Protein AF-A0A382HCR3-F1 (afdb_monomer_lite)

Organism: NCBI:txid408172

Structure (mmCIF, N/CA/C/O backbone):
data_AF-A0A382HCR3-F1
#
_entry.id   AF-A0A382HCR3-F1
#
loop_
_atom_site.group_PDB
_atom_site.id
_atom_site.type_symbol
_atom_site.label_atom_id
_atom_site.label_alt_id
_atom_site.label_comp_id
_atom_site.label_asym_id
_atom_site.label_entity_id
_atom_site.label_seq_id
_atom_site.pdbx_PDB_ins_code
_atom_site.Cartn_x
_atom_site.Cartn_y
_atom_site.Cartn_z
_atom_site.occupancy
_atom_site.B_iso_or_equiv
_atom_site.auth_seq_id
_atom_site.auth_comp_id
_atom_site.auth_asym_id
_atom_site.auth_atom_id
_atom_site.pdbx_PDB_model_num
ATOM 1 N N . VAL A 1 1 ? 7.858 -4.332 -11.105 1.00 87.19 1 VAL A N 1
ATOM 2 C CA . VAL A 1 1 ? 7.320 -5.087 -9.942 1.00 87.19 1 VAL A CA 1
ATOM 3 C C . VAL A 1 1 ? 7.210 -4.123 -8.777 1.00 87.19 1 VAL A C 1
ATOM 5 O O . VAL A 1 1 ? 8.143 -3.354 -8.584 1.00 87.19 1 VAL A O 1
ATOM 8 N N . SER A 1 2 ? 6.103 -4.139 -8.039 1.00 93.94 2 SER A N 1
ATOM 9 C CA . SER A 1 2 ? 5.877 -3.238 -6.903 1.00 93.94 2 SER A CA 1
ATOM 10 C C . SER A 1 2 ? 5.795 -4.036 -5.607 1.00 93.94 2 SER A C 1
ATOM 12 O O . SER A 1 2 ? 5.172 -5.096 -5.575 1.00 93.94 2 SER A O 1
ATOM 14 N N . ILE A 1 3 ? 6.448 -3.552 -4.552 1.00 96.06 3 ILE A N 1
ATOM 15 C CA . ILE A 1 3 ? 6.546 -4.229 -3.257 1.00 96.06 3 ILE A CA 1
ATOM 16 C C . ILE A 1 3 ? 6.016 -3.295 -2.172 1.00 96.06 3 ILE A C 1
ATOM 18 O O . ILE A 1 3 ? 6.577 -2.227 -1.927 1.00 96.06 3 ILE A O 1
ATOM 22 N N . PHE A 1 4 ? 4.957 -3.735 -1.496 1.00 96.44 4 PHE A N 1
ATOM 23 C CA . PHE A 1 4 ? 4.322 -3.020 -0.393 1.00 96.44 4 PHE A CA 1
ATOM 24 C C . PHE A 1 4 ? 4.757 -3.640 0.936 1.00 96.44 4 PHE A C 1
ATOM 26 O O . PHE A 1 4 ? 4.602 -4.842 1.155 1.00 96.44 4 PHE A O 1
ATOM 33 N N . LYS A 1 5 ? 5.317 -2.815 1.823 1.00 96.69 5 LYS A N 1
ATOM 34 C CA . LYS A 1 5 ? 5.739 -3.180 3.181 1.00 96.69 5 LYS A CA 1
ATOM 35 C C . LYS A 1 5 ? 5.016 -2.274 4.181 1.00 96.69 5 LYS A C 1
ATOM 37 O O . LYS A 1 5 ? 5.622 -1.319 4.677 1.00 96.69 5 LYS A O 1
ATOM 42 N N . PRO A 1 6 ? 3.718 -2.523 4.429 1.00 94.94 6 PRO A N 1
ATOM 43 C CA . PRO A 1 6 ? 2.960 -1.746 5.398 1.00 94.94 6 PRO A CA 1
ATOM 44 C C . PRO A 1 6 ? 3.462 -2.014 6.820 1.00 94.94 6 PRO A C 1
ATOM 46 O O . PRO A 1 6 ? 4.101 -3.034 7.092 1.00 94.94 6 PRO A O 1
ATOM 49 N N 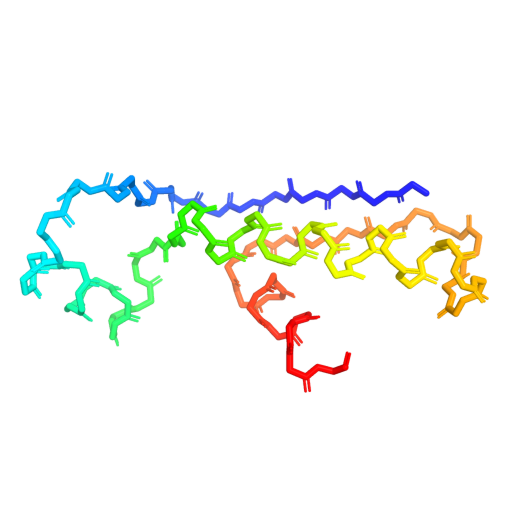. GLY A 1 7 ? 3.142 -1.099 7.733 1.00 92.06 7 GLY A N 1
ATOM 50 C CA . GLY A 1 7 ? 3.234 -1.361 9.163 1.00 92.06 7 GLY A CA 1
ATOM 51 C C . GLY A 1 7 ? 2.098 -2.272 9.640 1.00 92.06 7 GLY A C 1
ATOM 52 O O . GLY A 1 7 ? 1.604 -3.136 8.917 1.00 92.06 7 GLY A O 1
ATOM 53 N N . MET A 1 8 ? 1.658 -2.066 10.881 1.00 91.19 8 MET A N 1
ATOM 54 C CA . MET A 1 8 ? 0.519 -2.795 11.443 1.00 91.19 8 MET A CA 1
ATOM 55 C C . MET A 1 8 ? -0.732 -2.629 10.570 1.00 91.19 8 MET A C 1
ATOM 57 O O . MET A 1 8 ? -1.073 -1.509 10.202 1.00 91.19 8 MET A O 1
ATOM 61 N N . LEU A 1 9 ? -1.432 -3.724 10.267 1.00 89.69 9 LEU A N 1
ATOM 62 C CA . LEU A 1 9 ? -2.672 -3.681 9.493 1.00 89.69 9 LEU A CA 1
ATOM 63 C C . LEU A 1 9 ? -3.904 -3.661 10.395 1.00 89.69 9 LEU A C 1
ATOM 65 O O . LEU A 1 9 ? -3.999 -4.429 11.352 1.00 89.69 9 LEU A O 1
ATOM 69 N N . ILE A 1 10 ? -4.870 -2.815 10.041 1.00 86.56 10 ILE A N 1
ATOM 70 C CA . ILE A 1 10 ? -6.159 -2.692 10.722 1.00 86.56 10 ILE A CA 1
ATOM 71 C C . ILE A 1 10 ? -7.207 -3.387 9.859 1.00 86.56 10 ILE A C 1
ATOM 73 O O . ILE A 1 10 ? -7.481 -2.979 8.729 1.00 86.56 10 ILE A O 1
ATOM 77 N N . ARG A 1 11 ? -7.776 -4.473 10.383 1.00 81.44 11 ARG A N 1
ATOM 78 C CA . ARG A 1 11 ? -8.834 -5.226 9.708 1.00 81.44 11 ARG A CA 1
ATOM 79 C C . ARG A 1 11 ? -10.167 -4.509 9.880 1.00 81.44 11 ARG A C 1
ATOM 81 O O . ARG A 1 11 ? -10.591 -4.314 11.011 1.00 81.44 11 ARG A O 1
ATOM 88 N N . LEU A 1 12 ? -10.864 -4.275 8.772 1.00 71.56 12 LEU A N 1
ATOM 89 C CA . LEU A 1 12 ? -12.245 -3.803 8.797 1.00 71.56 12 LEU A CA 1
ATOM 90 C C . LEU A 1 12 ? -13.167 -4.846 9.440 1.00 71.56 12 LEU A C 1
ATOM 92 O O . LEU A 1 12 ? -13.240 -5.994 8.978 1.00 71.56 12 LEU A O 1
ATOM 96 N N . ARG A 1 13 ? -13.905 -4.457 10.483 1.00 67.00 13 ARG A N 1
ATOM 97 C CA . ARG A 1 13 ? -15.004 -5.263 11.039 1.00 67.00 13 ARG A CA 1
ATOM 98 C C . ARG A 1 13 ? -16.347 -4.590 10.767 1.00 67.00 13 ARG A C 1
ATOM 100 O O . ARG A 1 13 ? -16.848 -3.890 11.625 1.00 67.00 13 ARG A O 1
ATOM 107 N N . GLY A 1 14 ? -16.986 -4.883 9.633 1.00 70.75 14 GLY A N 1
ATOM 108 C CA . GLY A 1 14 ? -18.406 -4.575 9.383 1.00 70.75 14 GLY A CA 1
ATOM 109 C C . GLY A 1 14 ? -18.832 -3.127 9.685 1.00 70.75 14 GLY A C 1
ATOM 110 O O . GLY A 1 14 ? -18.748 -2.270 8.814 1.00 70.75 14 GLY A O 1
ATOM 111 N N . LYS A 1 15 ? -19.331 -2.859 10.901 1.00 58.84 15 LYS A N 1
ATOM 112 C CA . LYS A 1 15 ? -19.584 -1.491 11.374 1.00 58.84 15 LYS A CA 1
ATOM 113 C C . LYS A 1 15 ? -18.253 -0.821 11.711 1.00 58.84 15 LYS A C 1
ATOM 115 O O . LYS A 1 15 ? -17.626 -1.225 12.686 1.00 58.84 15 LYS A O 1
ATOM 120 N N . GLN A 1 16 ? -17.900 0.226 10.964 1.00 58.62 16 GLN A N 1
ATOM 121 C CA . GLN A 1 16 ? -16.856 1.180 11.345 1.00 58.62 16 GLN A CA 1
ATOM 122 C C . GLN A 1 16 ? -17.014 1.529 12.825 1.00 58.62 16 GLN A C 1
ATOM 124 O O . GLN A 1 16 ? -18.023 2.101 13.245 1.00 58.62 16 GLN A O 1
ATOM 129 N N . THR A 1 17 ? -16.065 1.075 13.638 1.00 60.28 17 THR A N 1
ATOM 130 C CA . THR A 1 17 ? -16.051 1.409 15.061 1.00 60.28 17 THR A CA 1
ATOM 131 C C . THR A 1 17 ? -15.202 2.652 15.228 1.00 60.28 17 THR A C 1
ATOM 133 O O . THR A 1 17 ? -14.170 2.782 14.586 1.00 60.28 17 THR A O 1
ATOM 136 N N . TRP A 1 18 ? -15.600 3.543 16.130 1.00 53.88 18 TRP A N 1
ATOM 137 C CA . TRP A 1 18 ? -14.880 4.780 16.460 1.00 53.88 18 TRP A CA 1
ATOM 138 C C . TRP A 1 18 ? -13.371 4.576 16.756 1.00 53.88 18 TRP A C 1
ATOM 140 O O . TRP A 1 18 ? -12.570 5.496 16.612 1.00 53.88 18 TRP A O 1
ATOM 150 N N . PHE A 1 19 ? -12.958 3.353 17.109 1.00 55.62 19 PHE A N 1
ATOM 151 C CA . PHE A 1 19 ? -11.554 2.955 17.237 1.00 55.62 19 PHE A CA 1
ATOM 152 C C . PHE A 1 19 ? -10.769 2.957 15.915 1.00 55.62 19 PHE A C 1
ATOM 154 O O . PHE A 1 19 ? -9.589 3.301 15.940 1.00 55.62 19 PHE A O 1
ATOM 161 N N . GLU A 1 20 ? -11.386 2.589 14.787 1.00 57.22 20 GLU A N 1
ATOM 162 C CA . GLU A 1 20 ? -10.762 2.633 13.454 1.00 57.22 20 GLU A CA 1
ATOM 163 C C . GLU A 1 20 ? -10.450 4.089 13.062 1.00 57.22 20 GLU A C 1
ATOM 165 O O . GLU A 1 20 ? -9.327 4.374 12.649 1.00 57.22 20 GLU A O 1
ATOM 170 N N . ASP A 1 21 ? -11.369 5.024 13.333 1.00 58.28 21 ASP A N 1
ATOM 171 C CA . ASP A 1 21 ? -11.157 6.461 13.095 1.00 58.28 21 ASP A CA 1
ATOM 172 C C . ASP A 1 21 ? -10.043 7.037 13.991 1.00 58.28 21 ASP A C 1
ATOM 174 O O . ASP A 1 21 ? -9.197 7.814 13.541 1.00 58.28 21 ASP A O 1
ATOM 178 N N . PHE A 1 22 ? -9.993 6.638 15.269 1.00 55.06 22 PHE A N 1
ATOM 179 C CA . PHE A 1 22 ? -9.007 7.162 16.225 1.00 55.06 22 PHE A CA 1
ATOM 180 C C . PHE A 1 22 ? -7.586 6.619 15.991 1.00 55.06 22 PHE A C 1
ATOM 182 O O . PHE A 1 22 ? -6.597 7.306 16.260 1.00 55.06 22 PHE A O 1
ATOM 189 N N . SER A 1 23 ? -7.467 5.389 15.485 1.00 56.06 23 SER A N 1
ATOM 190 C CA . SER A 1 23 ? -6.186 4.776 15.121 1.00 56.06 23 SER A CA 1
ATOM 191 C C . SER A 1 23 ? -5.618 5.365 13.824 1.00 56.06 23 SER A C 1
ATOM 193 O O . SER A 1 23 ? -4.409 5.621 13.771 1.00 56.06 23 SER A O 1
ATOM 195 N N . GLU A 1 24 ? -6.465 5.691 12.836 1.00 54.59 24 GLU A N 1
ATOM 196 C CA . GLU A 1 24 ? -6.037 6.438 11.644 1.00 54.59 24 GLU A CA 1
ATOM 197 C C . GLU A 1 24 ? -5.548 7.850 11.995 1.00 54.59 24 GLU A C 1
ATOM 199 O O . GLU A 1 24 ? -4.485 8.255 11.519 1.00 54.59 24 GLU A O 1
ATOM 204 N N . LEU A 1 25 ? -6.250 8.553 12.893 1.00 54.88 25 LEU A N 1
ATOM 205 C CA . LEU A 1 25 ? -5.892 9.898 13.373 1.00 54.88 25 LEU A CA 1
ATOM 206 C C . LEU A 1 25 ? -4.546 9.962 14.115 1.00 54.88 25 LEU A C 1
ATOM 208 O O . LEU A 1 25 ? -3.903 11.010 14.134 1.00 54.88 25 LEU A O 1
ATOM 212 N N . LYS A 1 26 ? -4.100 8.859 14.729 1.00 57.12 26 LYS A N 1
ATOM 213 C CA . LYS A 1 26 ? -2.810 8.778 15.439 1.00 57.12 26 LYS A CA 1
ATOM 214 C C . LYS A 1 26 ? -1.660 8.226 14.588 1.00 57.12 26 LYS A C 1
ATOM 21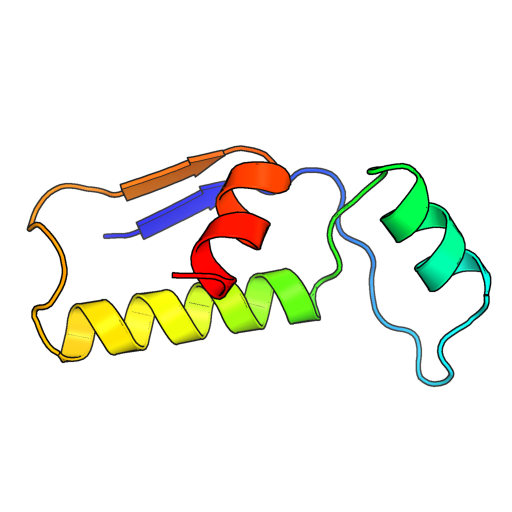6 O O . LYS A 1 26 ? -0.549 8.114 15.100 1.00 57.12 26 LYS A O 1
ATOM 221 N N . GLY A 1 27 ? -1.909 7.846 13.331 1.00 60.44 27 GLY A N 1
ATOM 222 C CA . GLY A 1 27 ? -0.911 7.197 12.468 1.00 60.44 27 GLY A CA 1
ATOM 223 C C . GLY A 1 27 ? -0.569 5.754 12.872 1.00 60.44 27 GLY A C 1
ATOM 224 O O . GLY A 1 27 ? 0.343 5.147 12.307 1.00 60.44 27 GLY A O 1
ATOM 225 N N . PHE A 1 28 ? -1.298 5.177 13.834 1.00 70.56 28 PHE A N 1
ATOM 226 C CA . PHE A 1 28 ? -1.069 3.813 14.297 1.00 70.56 28 PHE A CA 1
ATOM 227 C C . PHE A 1 28 ? -1.817 2.831 13.404 1.00 70.56 28 PHE A C 1
ATOM 229 O O . PHE A 1 28 ? -3.005 2.589 13.585 1.00 70.56 28 PHE A O 1
ATOM 236 N N . GLY A 1 29 ? -1.082 2.241 12.465 1.00 84.00 29 GLY A N 1
ATOM 237 C CA . GLY A 1 29 ? -1.578 1.206 11.563 1.00 84.00 29 GLY A CA 1
ATOM 238 C C . GLY A 1 29 ? -2.142 1.731 10.239 1.00 84.00 29 GLY A C 1
ATOM 239 O O . GLY A 1 29 ? -2.332 2.930 10.036 1.00 84.00 29 GLY A O 1
ATOM 240 N N . LEU A 1 30 ? -2.342 0.808 9.301 1.00 88.75 30 LEU A N 1
ATOM 241 C CA . LEU A 1 30 ? -2.879 1.044 7.965 1.00 88.75 30 LEU A CA 1
ATOM 242 C C . LEU A 1 30 ? -4.096 0.147 7.766 1.00 88.75 30 LEU A C 1
ATOM 244 O O . LEU A 1 30 ? -4.011 -1.068 7.958 1.00 88.75 30 LEU A O 1
ATOM 248 N N . ARG A 1 31 ? -5.229 0.720 7.364 1.00 88.50 31 ARG A N 1
ATOM 249 C CA . ARG A 1 31 ? -6.397 -0.096 7.050 1.00 88.50 31 ARG A CA 1
ATOM 250 C C . ARG A 1 31 ? -6.142 -0.982 5.836 1.00 88.50 31 ARG A C 1
ATOM 252 O O . ARG A 1 31 ? -5.507 -0.578 4.861 1.00 88.50 31 ARG A O 1
ATOM 259 N N . VAL A 1 32 ? -6.649 -2.210 5.909 1.00 90.00 32 VAL A N 1
ATOM 260 C CA . VAL A 1 32 ? -6.466 -3.213 4.850 1.00 90.00 32 VAL A CA 1
ATOM 261 C C . VAL A 1 32 ? -7.084 -2.795 3.516 1.00 90.00 32 VAL A C 1
ATOM 263 O O . VAL A 1 32 ? -6.545 -3.142 2.470 1.00 90.00 32 VAL A O 1
ATOM 266 N N .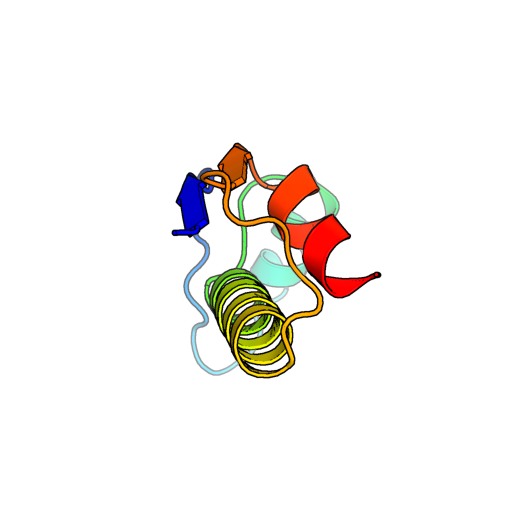 ASP A 1 33 ? -8.175 -2.034 3.532 1.00 89.88 33 ASP A N 1
ATOM 267 C CA . ASP A 1 33 ? -8.797 -1.501 2.322 1.00 89.88 33 ASP A CA 1
ATOM 268 C C . ASP A 1 33 ? -8.003 -0.340 1.723 1.00 89.88 33 ASP A C 1
ATOM 270 O O . ASP A 1 33 ? -7.830 -0.311 0.512 1.00 89.88 33 ASP A O 1
ATOM 274 N N . THR A 1 34 ? -7.423 0.544 2.540 1.00 91.69 34 THR A N 1
ATOM 275 C CA . THR A 1 34 ? -6.486 1.572 2.055 1.00 91.69 34 THR A CA 1
ATOM 276 C C . THR A 1 34 ? -5.281 0.936 1.360 1.00 91.69 34 THR A C 1
ATOM 278 O O . THR A 1 34 ? -4.907 1.351 0.264 1.00 91.69 34 THR A O 1
ATOM 281 N N . LEU A 1 35 ? -4.702 -0.119 1.948 1.00 94.44 35 LEU A N 1
ATOM 282 C CA . LEU A 1 35 ? -3.637 -0.889 1.300 1.00 94.44 35 LEU A CA 1
ATOM 283 C C . LEU A 1 35 ? -4.107 -1.515 -0.021 1.00 94.44 35 LEU A C 1
ATOM 285 O O . LEU A 1 35 ? -3.404 -1.415 -1.023 1.00 94.44 35 LEU A O 1
ATOM 289 N N . ALA A 1 36 ? -5.282 -2.151 -0.032 1.00 95.00 36 ALA A N 1
ATOM 290 C CA . ALA A 1 36 ? -5.825 -2.780 -1.234 1.00 95.00 36 ALA A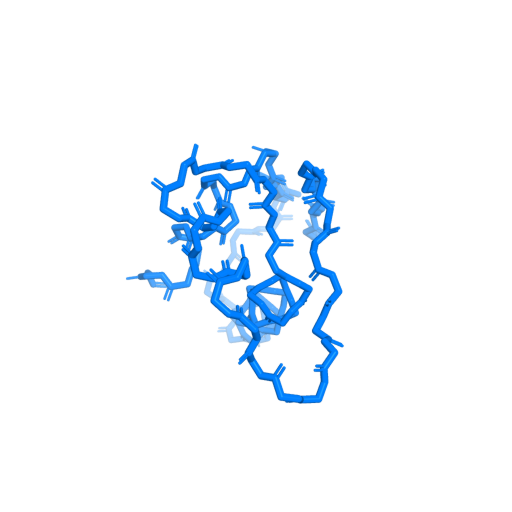 CA 1
ATOM 291 C C . ALA A 1 36 ? -6.049 -1.758 -2.358 1.00 95.00 36 ALA A C 1
ATOM 293 O O . ALA A 1 36 ? -5.630 -2.001 -3.488 1.00 95.00 36 ALA A O 1
ATOM 294 N N . SER A 1 37 ? -6.627 -0.598 -2.042 1.00 95.12 37 SER A N 1
ATOM 295 C CA . SER A 1 37 ? -6.809 0.504 -2.988 1.00 95.12 37 SER A CA 1
ATOM 296 C C . SER A 1 37 ? -5.475 0.972 -3.567 1.00 95.12 37 SER A C 1
ATOM 298 O O . SER A 1 37 ? -5.367 1.126 -4.779 1.00 95.12 37 SER A O 1
ATOM 300 N N . ALA A 1 38 ? -4.437 1.130 -2.735 1.00 95.62 38 ALA A N 1
ATOM 301 C CA . ALA A 1 38 ? -3.111 1.541 -3.200 1.00 95.62 38 ALA A CA 1
ATOM 302 C C . ALA A 1 38 ? -2.491 0.504 -4.153 1.00 95.62 38 ALA A C 1
ATOM 304 O O . ALA A 1 38 ? -1.924 0.856 -5.186 1.00 95.62 38 ALA A O 1
ATOM 305 N N . MET A 1 39 ? -2.642 -0.787 -3.843 1.00 96.00 39 MET A N 1
ATOM 306 C CA . MET A 1 39 ? -2.161 -1.877 -4.697 1.00 96.00 39 MET A CA 1
ATOM 307 C C . MET A 1 39 ? -2.903 -1.943 -6.039 1.00 96.00 39 MET A C 1
ATOM 309 O O . MET A 1 39 ? -2.272 -2.180 -7.069 1.00 96.00 39 MET A O 1
ATOM 313 N N . ILE A 1 40 ? -4.224 -1.737 -6.036 1.00 96.00 40 ILE A N 1
ATOM 314 C CA . ILE A 1 40 ? -5.043 -1.704 -7.256 1.00 96.00 40 ILE A CA 1
ATOM 315 C C . ILE A 1 40 ? -4.643 -0.508 -8.120 1.00 96.00 40 ILE A C 1
ATOM 317 O O . ILE A 1 40 ? -4.317 -0.694 -9.291 1.00 96.00 40 ILE A O 1
ATOM 321 N N . HIS A 1 41 ? -4.589 0.685 -7.526 1.00 94.38 41 HIS A N 1
ATOM 322 C CA . HIS A 1 41 ? -4.192 1.911 -8.212 1.00 94.38 41 HIS A CA 1
ATOM 323 C C . HIS A 1 41 ? -2.807 1.770 -8.866 1.00 94.38 41 HIS A C 1
ATOM 325 O O . HIS A 1 41 ? -2.602 2.109 -10.033 1.00 94.38 41 HIS A O 1
ATOM 331 N N . ASP A 1 42 ? -1.855 1.174 -8.147 1.00 94.12 42 ASP A N 1
ATOM 332 C CA . ASP A 1 42 ? -0.527 0.903 -8.678 1.00 94.12 42 ASP A CA 1
ATOM 333 C C . ASP A 1 42 ? -0.540 -0.058 -9.879 1.00 94.12 42 ASP A C 1
ATOM 335 O O . ASP A 1 42 ? 0.127 0.188 -10.889 1.00 94.12 42 ASP A O 1
ATOM 339 N N . ALA A 1 43 ? -1.323 -1.137 -9.793 1.00 93.50 43 ALA A N 1
ATOM 340 C CA . ALA A 1 43 ? -1.467 -2.110 -10.870 1.00 93.50 43 ALA A CA 1
ATOM 341 C C . ALA A 1 43 ? -2.105 -1.493 -12.125 1.00 93.50 43 ALA A C 1
ATOM 343 O O . ALA A 1 43 ? -1.680 -1.790 -13.246 1.00 93.50 43 ALA A O 1
ATOM 344 N N . GLU A 1 44 ? -3.081 -0.601 -11.954 1.00 94.56 44 GLU A N 1
ATOM 345 C CA . GLU A 1 44 ? -3.698 0.149 -13.050 1.00 94.56 44 GLU A CA 1
ATOM 346 C C . GLU A 1 44 ? -2.682 1.061 -13.745 1.00 94.56 44 GLU A C 1
ATOM 348 O O . GLU A 1 44 ? -2.565 1.033 -14.973 1.00 94.56 44 GLU A O 1
ATOM 353 N N . ARG A 1 45 ? -1.862 1.793 -12.982 1.00 92.19 45 ARG A N 1
ATOM 354 C CA . ARG A 1 45 ? -0.795 2.636 -13.546 1.00 92.19 45 ARG A CA 1
ATOM 355 C C . ARG A 1 45 ? 0.255 1.827 -14.306 1.00 92.19 45 ARG A C 1
ATOM 357 O O . ARG A 1 45 ? 0.703 2.258 -15.370 1.00 92.19 45 ARG A O 1
ATOM 364 N N . VAL A 1 46 ? 0.624 0.646 -13.800 1.00 90.81 46 VAL A N 1
ATOM 365 C CA . VAL A 1 46 ? 1.524 -0.285 -14.506 1.00 90.81 46 VAL A CA 1
ATOM 366 C C . VAL A 1 46 ? 0.900 -0.747 -15.821 1.00 90.81 46 VAL A C 1
ATOM 368 O O . VAL A 1 46 ? 1.575 -0.737 -16.849 1.00 90.81 46 VAL A O 1
ATOM 371 N N . LYS A 1 47 ? -0.390 -1.104 -15.815 1.00 91.31 47 LYS A N 1
ATOM 372 C CA . LYS A 1 47 ? -1.121 -1.505 -17.026 1.00 91.31 47 LYS A CA 1
ATOM 373 C C . LYS A 1 47 ? -1.153 -0.390 -18.077 1.00 91.31 47 LYS A C 1
ATOM 375 O O . LYS A 1 47 ? -1.069 -0.685 -19.265 1.00 91.31 47 LYS A O 1
ATOM 380 N N . LEU A 1 48 ? -1.243 0.869 -17.650 1.00 92.62 48 LEU A N 1
ATOM 381 C CA . LEU A 1 48 ? -1.228 2.046 -18.525 1.00 92.62 48 LEU A CA 1
ATOM 382 C C . LEU A 1 48 ? 0.182 2.460 -18.989 1.00 92.62 48 LEU A C 1
ATOM 384 O O . LEU A 1 48 ? 0.313 3.407 -19.759 1.00 92.62 48 LEU A O 1
ATOM 388 N N . GLY A 1 49 ? 1.242 1.784 -18.532 1.00 90.12 49 GLY A N 1
ATOM 389 C CA . GLY A 1 49 ? 2.621 2.137 -18.879 1.00 90.12 49 GLY A CA 1
ATOM 390 C C . GLY A 1 49 ? 3.103 3.452 -18.255 1.00 90.12 49 GLY A C 1
ATOM 391 O O . GLY A 1 49 ? 4.120 3.991 -18.679 1.00 90.12 49 GLY A O 1
ATOM 392 N N . LEU A 1 50 ? 2.407 3.960 -17.232 1.00 85.81 50 LEU A N 1
ATOM 393 C CA . LEU A 1 50 ? 2.698 5.231 -16.548 1.00 85.81 50 LEU A CA 1
ATOM 394 C C . LEU A 1 50 ? 3.757 5.090 -15.443 1.00 85.81 50 LEU A C 1
ATOM 396 O O . LEU A 1 50 ? 3.837 5.907 -14.523 1.00 85.81 50 LEU A O 1
ATOM 400 N N . VAL A 1 51 ? 4.512 3.996 -15.477 1.00 83.69 51 VAL A N 1
ATOM 401 C CA . VAL A 1 51 ? 5.376 3.547 -14.393 1.00 83.69 51 VAL A CA 1
ATOM 402 C C . VAL A 1 51 ? 6.721 3.105 -14.955 1.00 83.69 51 VAL A C 1
ATOM 404 O O . VAL A 1 51 ? 6.790 2.412 -15.969 1.00 83.69 51 VAL A O 1
ATOM 407 N N . GLU A 1 52 ? 7.792 3.457 -14.246 1.00 80.38 52 GLU A N 1
ATOM 408 C CA . GLU A 1 52 ? 9.151 3.027 -14.563 1.00 80.38 52 GLU A CA 1
ATOM 409 C C . GLU A 1 52 ? 9.332 1.500 -14.522 1.00 80.38 52 GLU A C 1
ATOM 411 O O . GLU A 1 52 ? 8.716 0.777 -13.739 1.00 80.38 52 GLU A O 1
ATOM 416 N N . LYS A 1 53 ? 10.256 0.986 -15.343 1.00 82.62 53 LYS A N 1
ATOM 417 C CA . LYS A 1 53 ? 10.569 -0.455 -15.396 1.00 82.62 53 LYS A CA 1
ATOM 418 C C . LYS A 1 53 ? 11.283 -0.976 -14.140 1.00 82.62 53 LYS A C 1
ATOM 420 O O . LYS A 1 53 ? 11.457 -2.186 -13.995 1.00 82.62 53 LYS A O 1
ATOM 425 N N . THR A 1 54 ? 11.716 -0.088 -13.252 1.00 89.06 54 THR A N 1
ATOM 426 C CA . THR A 1 54 ? 12.428 -0.424 -12.019 1.00 89.06 54 THR A CA 1
ATOM 427 C C . THR A 1 54 ? 11.472 -0.973 -10.951 1.00 89.06 54 THR A C 1
ATOM 429 O O . THR A 1 54 ? 10.267 -0.700 -10.964 1.00 89.06 54 THR A O 1
ATOM 432 N N . PRO A 1 55 ? 11.964 -1.803 -10.015 1.00 90.56 55 PRO A N 1
ATOM 433 C CA . PRO A 1 55 ? 11.160 -2.209 -8.874 1.00 90.56 55 PRO A CA 1
ATOM 434 C C . PRO A 1 55 ? 10.808 -1.004 -7.994 1.00 90.56 55 PRO A C 1
ATOM 436 O O . PRO A 1 55 ? 11.695 -0.239 -7.619 1.00 90.56 55 PRO A O 1
ATOM 439 N N . ARG A 1 56 ? 9.531 -0.864 -7.624 1.00 92.38 56 ARG A N 1
ATOM 440 C CA . ARG A 1 56 ? 9.069 0.180 -6.696 1.00 92.38 56 ARG A CA 1
ATOM 441 C C . ARG A 1 56 ? 8.804 -0.393 -5.317 1.00 92.38 56 ARG A C 1
ATOM 443 O O . ARG A 1 56 ? 8.265 -1.491 -5.185 1.00 92.38 56 ARG A O 1
ATOM 450 N N . TYR A 1 57 ? 9.171 0.373 -4.300 1.00 95.25 57 TYR A N 1
ATOM 451 C CA . TYR A 1 57 ? 9.045 -0.014 -2.903 1.00 95.25 57 TYR A CA 1
ATOM 452 C C . TYR A 1 57 ? 8.234 1.035 -2.155 1.00 95.25 57 TYR A C 1
ATOM 454 O O . TYR A 1 57 ? 8.609 2.203 -2.126 1.00 95.25 57 TYR A O 1
ATOM 462 N N . PHE A 1 58 ? 7.160 0.594 -1.510 1.00 95.00 58 PHE A N 1
ATOM 463 C CA . PHE A 1 58 ? 6.348 1.414 -0.621 1.00 95.00 58 PHE A CA 1
ATOM 464 C C . PHE A 1 58 ? 6.553 0.891 0.801 1.00 95.00 58 PHE A C 1
ATOM 466 O O . PHE A 1 58 ? 6.031 -0.168 1.157 1.00 95.00 58 PHE A O 1
ATOM 473 N N . ILE A 1 59 ? 7.395 1.571 1.583 1.00 95.81 59 ILE A N 1
ATOM 474 C CA . ILE A 1 59 ? 7.812 1.126 2.921 1.00 95.81 59 ILE A CA 1
ATOM 475 C C . ILE A 1 59 ? 7.200 2.045 3.975 1.00 95.81 59 ILE A C 1
ATOM 477 O O . ILE A 1 59 ? 7.441 3.247 3.957 1.00 95.8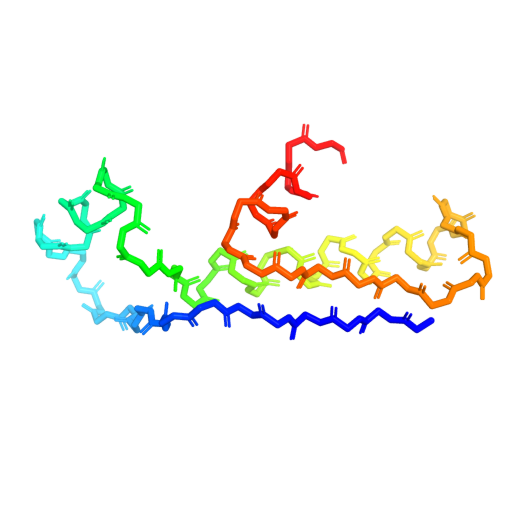1 59 ILE A O 1
ATOM 481 N N . GLY A 1 60 ? 6.460 1.467 4.920 1.00 93.38 60 GLY A N 1
ATOM 482 C CA . GLY A 1 60 ? 5.723 2.221 5.931 1.00 93.38 60 GLY A CA 1
ATOM 483 C C . GLY A 1 60 ? 4.347 2.676 5.441 1.00 93.38 60 GLY A C 1
ATOM 484 O O . GLY A 1 60 ? 3.971 2.463 4.290 1.00 93.38 60 GLY A O 1
ATOM 485 N N . ASN A 1 61 ? 3.569 3.273 6.342 1.00 92.50 61 ASN A N 1
ATOM 486 C CA . ASN A 1 61 ? 2.172 3.609 6.063 1.00 92.50 61 ASN A CA 1
ATOM 487 C C . ASN A 1 61 ? 2.047 4.853 5.178 1.00 92.50 61 ASN A C 1
ATOM 489 O O . ASN A 1 61 ? 1.211 4.865 4.278 1.00 92.50 61 ASN A O 1
ATOM 493 N N . ASP A 1 62 ? 2.886 5.866 5.400 1.00 91.62 62 ASP A N 1
ATOM 494 C CA . ASP A 1 62 ? 2.752 7.152 4.711 1.00 91.62 62 ASP A CA 1
ATOM 495 C C . ASP A 1 62 ? 3.017 7.038 3.204 1.00 91.62 62 ASP A C 1
ATOM 497 O O . ASP A 1 62 ? 2.153 7.458 2.440 1.00 91.62 62 ASP A O 1
ATOM 501 N N . PRO A 1 63 ? 4.089 6.367 2.723 1.00 93.56 63 PRO A N 1
ATOM 502 C CA . PRO A 1 63 ? 4.293 6.209 1.280 1.00 93.56 63 PRO A CA 1
ATOM 503 C C . PRO A 1 63 ? 3.182 5.414 0.585 1.00 93.56 63 PRO A C 1
ATOM 505 O O . PRO A 1 63 ? 2.907 5.642 -0.590 1.00 93.56 63 PRO A O 1
ATOM 508 N N . ILE A 1 64 ? 2.532 4.485 1.297 1.00 94.69 64 ILE A N 1
ATOM 509 C CA . ILE A 1 64 ? 1.388 3.734 0.765 1.00 94.69 64 ILE A CA 1
ATOM 510 C C . ILE A 1 64 ? 0.162 4.649 0.669 1.00 94.69 64 ILE A C 1
ATOM 512 O O . ILE A 1 64 ? -0.504 4.655 -0.363 1.00 94.69 64 ILE A O 1
ATOM 516 N N . LYS A 1 65 ? -0.112 5.462 1.696 1.00 92.25 65 LYS A N 1
ATOM 517 C CA . LYS A 1 65 ? -1.217 6.434 1.681 1.00 92.25 65 LYS A CA 1
ATOM 518 C C . LYS A 1 65 ? -1.028 7.492 0.594 1.00 92.25 65 LYS A C 1
ATOM 520 O O . LYS A 1 65 ? -1.920 7.673 -0.224 1.00 92.25 65 LYS A O 1
ATOM 525 N N . SER A 1 66 ? 0.150 8.108 0.509 1.00 91.44 66 SER A N 1
ATOM 526 C CA . SER A 1 66 ? 0.444 9.127 -0.508 1.00 91.44 66 SER A CA 1
ATOM 527 C C . SER A 1 66 ? 0.387 8.587 -1.941 1.00 91.44 66 SER A C 1
ATOM 529 O O . SER A 1 66 ? 0.180 9.356 -2.872 1.00 91.44 66 SER A O 1
ATOM 531 N N . SER A 1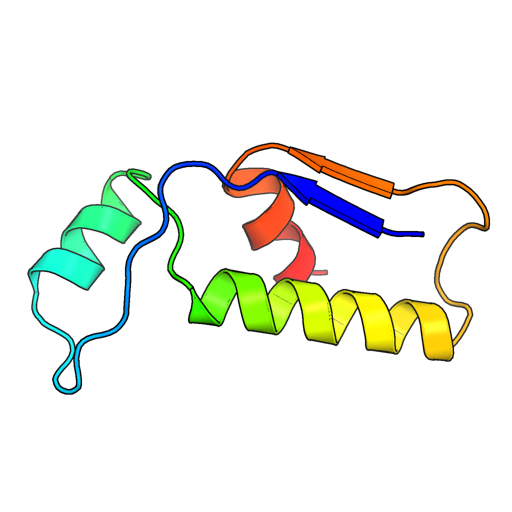 67 ? 0.519 7.270 -2.148 1.00 91.50 67 SER A N 1
ATOM 532 C CA . SER A 1 67 ? 0.362 6.661 -3.479 1.00 91.50 67 SER A CA 1
ATOM 533 C C . SER A 1 67 ? -1.077 6.682 -4.021 1.00 91.50 67 SER A C 1
ATOM 535 O O . SER A 1 67 ? -1.278 6.418 -5.206 1.00 91.50 67 SER A O 1
ATOM 537 N N . LEU A 1 68 ? -2.063 6.987 -3.169 1.00 87.56 68 LEU A N 1
ATOM 538 C CA . LEU A 1 68 ? -3.469 7.170 -3.543 1.00 87.56 68 LEU A CA 1
ATOM 539 C C . LEU A 1 68 ? -3.822 8.619 -3.896 1.00 87.56 68 LEU A C 1
ATOM 541 O O . LEU A 1 68 ? -4.844 8.850 -4.532 1.00 87.56 68 LEU A O 1
ATOM 545 N N . GLU A 1 69 ? -3.012 9.587 -3.468 1.00 76.94 69 GLU A N 1
ATOM 546 C CA . GLU A 1 69 ? -3.270 11.020 -3.667 1.00 76.94 69 GLU A CA 1
ATOM 547 C C . GLU A 1 69 ? -2.714 11.549 -5.006 1.00 76.94 69 GLU A C 1
ATOM 549 O O . GLU A 1 69 ? -2.939 12.712 -5.339 1.00 76.94 69 GLU A O 1
ATOM 554 N N . LEU A 1 70 ? -1.984 10.708 -5.758 1.00 54.31 70 LEU A N 1
ATOM 555 C CA . LEU A 1 70 ? -1.180 11.063 -6.940 1.00 54.31 70 LEU A CA 1
ATOM 556 C C . LEU A 1 70 ? -1.639 10.412 -8.247 1.00 54.31 70 LEU A C 1
ATOM 558 O O . LEU A 1 70 ? -1.415 9.186 -8.401 1.00 54.31 70 LEU A O 1
#

Secondary structure (DSSP, 8-state):
-EEEE-SSEE---SS--HHHHHHHHTT--EEHHHHHHHHHHHHHHHHTT-S-SSPEEEESHHHHHHTT--

Sequence (70 aa):
VSIFKPGMLIRLRGKQTWFEDFSELKGFGLRVDTLASAMIHDAERVKLGLVEKTPRYFIGNDPIKSSLEL

Foldseek 3Di:
DEEEAEDAEDEDDDPDDVVVVVCVVVLNHDYPVLLVLLVVLVVVCVVVVVDDPDYHYQHYRVSSNVSNVD

Radius of gyration: 13.25 Å; chains: 1; bounding box: 32×16×36 Å

pLDDT: mean 83.08, std 14.57, range [53.88, 96.69]